Protein AF-A0A957GBX5-F1 (afdb_monomer_lite)

pLDDT: mean 70.68, std 17.53, range [28.88, 89.5]

Radius of gyration: 17.09 Å; chains: 1; bounding box: 40×32×58 Å

Sequence (105 aa):
AESYNGTAAAAPLLVVEYSLAGSGTYVNLQYDTPYELRVALNQAPISGYSAAPPDNDASSNGDLRDTDGQPAAGYVSASLVTGGPGANNHTYDFGFVPRVSLGDQ

Structure (mmCIF, N/CA/C/O backbone):
data_AF-A0A957GBX5-F1
#
_entry.id   AF-A0A957GBX5-F1
#
loop_
_atom_site.group_PDB
_atom_site.id
_atom_site.type_symbol
_atom_site.label_atom_id
_atom_site.label_alt_id
_atom_site.label_comp_id
_atom_site.label_asym_id
_atom_site.label_entity_id
_atom_site.label_seq_id
_atom_site.pdbx_PDB_ins_code
_atom_site.Cartn_x
_atom_site.Cartn_y
_atom_site.Cartn_z
_atom_site.occupancy
_atom_site.B_iso_or_equiv
_atom_site.auth_seq_id
_atom_site.auth_comp_id
_atom_site.auth_asym_id
_atom_site.auth_atom_id
_atom_site.pdbx_PDB_model_num
ATOM 1 N N . ALA A 1 1 ? -15.560 -14.102 34.432 1.00 36.12 1 ALA A N 1
ATOM 2 C CA . ALA A 1 1 ? -14.424 -14.204 33.502 1.00 36.12 1 ALA A CA 1
ATOM 3 C C . ALA A 1 1 ? -14.844 -15.171 32.415 1.00 36.12 1 ALA A C 1
ATOM 5 O O . ALA A 1 1 ? -14.813 -16.371 32.641 1.00 36.12 1 ALA A O 1
ATOM 6 N N . GLU A 1 2 ? -15.362 -14.657 31.306 1.00 28.88 2 GLU A N 1
ATOM 7 C CA . GLU A 1 2 ? -15.661 -15.492 30.145 1.00 28.88 2 GLU A CA 1
ATOM 8 C C . GLU A 1 2 ? -14.477 -15.369 29.195 1.00 28.88 2 GLU A C 1
ATOM 10 O O . GLU A 1 2 ? -14.190 -14.305 28.654 1.00 28.88 2 GLU A O 1
ATOM 15 N N . SER A 1 3 ? -13.716 -16.451 29.094 1.00 38.81 3 SER A N 1
ATOM 16 C CA . SER A 1 3 ? -12.615 -16.596 28.152 1.00 38.81 3 SER A CA 1
ATOM 17 C C . SER A 1 3 ? -13.183 -16.922 26.773 1.00 38.81 3 SER A C 1
ATOM 19 O O . SER A 1 3 ? -13.759 -17.995 26.583 1.00 38.81 3 SER A O 1
ATOM 21 N N . TYR A 1 4 ? -13.012 -16.006 25.818 1.00 28.98 4 TYR A N 1
ATOM 22 C CA . TYR A 1 4 ? -13.310 -16.234 24.407 1.00 28.98 4 TYR A CA 1
ATOM 23 C C . TYR A 1 4 ? -12.303 -17.234 23.825 1.00 28.98 4 TYR A C 1
ATOM 25 O O . TYR A 1 4 ? -11.110 -16.951 23.730 1.00 28.98 4 TYR A O 1
ATOM 33 N N . ASN A 1 5 ? -12.797 -18.417 23.464 1.00 38.44 5 ASN A N 1
ATOM 34 C CA . ASN A 1 5 ? -12.056 -19.460 22.766 1.00 38.44 5 ASN A CA 1
ATOM 35 C C . ASN A 1 5 ? -12.632 -19.572 21.349 1.00 38.44 5 ASN A C 1
ATOM 37 O O . ASN A 1 5 ? -13.574 -20.324 21.111 1.00 38.44 5 ASN A O 1
ATOM 41 N N . GLY A 1 6 ? -12.117 -18.760 20.428 1.00 31.03 6 GLY A N 1
ATOM 42 C CA . GLY A 1 6 ? -12.525 -18.760 19.029 1.00 31.03 6 GLY A CA 1
ATOM 43 C C . GLY A 1 6 ? -11.307 -18.542 18.151 1.00 31.03 6 GLY A C 1
ATOM 44 O O . GLY A 1 6 ? -10.720 -17.464 18.165 1.00 31.03 6 GLY A O 1
ATOM 45 N N . THR A 1 7 ? -10.918 -19.590 17.427 1.00 32.75 7 THR A N 1
ATOM 46 C CA . THR A 1 7 ? -9.976 -19.574 16.299 1.00 32.75 7 THR A CA 1
ATOM 47 C C . THR A 1 7 ? -10.070 -18.262 15.531 1.00 32.75 7 THR A C 1
ATOM 49 O O . THR A 1 7 ? -11.175 -17.904 15.124 1.00 32.75 7 THR A O 1
ATOM 52 N N . ALA A 1 8 ? -8.941 -17.562 15.358 1.00 35.75 8 ALA A N 1
ATOM 53 C CA . ALA A 1 8 ? -8.859 -16.306 14.620 1.00 35.75 8 ALA A CA 1
ATOM 54 C C . ALA A 1 8 ? -9.639 -16.439 13.308 1.00 35.75 8 ALA A C 1
ATOM 56 O O . ALA A 1 8 ? -9.221 -17.157 12.398 1.00 35.75 8 ALA A O 1
ATOM 57 N N . ALA A 1 9 ? -10.818 -15.814 13.256 1.00 37.62 9 ALA A N 1
ATOM 58 C CA . ALA A 1 9 ? -11.568 -15.702 12.025 1.00 37.62 9 ALA A CA 1
ATOM 59 C C . ALA A 1 9 ? -10.621 -15.034 11.031 1.00 37.62 9 ALA A C 1
ATOM 61 O O . ALA A 1 9 ? -10.040 -13.995 11.353 1.00 37.62 9 ALA A O 1
ATOM 62 N N . ALA A 1 10 ? -10.400 -15.672 9.879 1.00 45.94 10 ALA A N 1
ATOM 63 C CA . ALA A 1 10 ? -9.668 -15.043 8.792 1.00 45.94 10 ALA A CA 1
ATOM 64 C C . ALA A 1 10 ? -10.254 -13.639 8.620 1.00 45.94 10 ALA A C 1
ATOM 66 O O . ALA A 1 10 ? -11.478 -13.512 8.501 1.00 45.94 10 ALA A O 1
ATOM 67 N N . ALA A 1 11 ? -9.403 -12.612 8.729 1.00 46.62 11 ALA A N 1
ATOM 68 C CA . ALA A 1 11 ? -9.836 -11.226 8.624 1.00 46.62 11 ALA A CA 1
ATOM 69 C C . ALA A 1 11 ? -10.752 -11.104 7.397 1.00 46.62 11 ALA A C 1
ATOM 71 O O . ALA A 1 11 ? -10.413 -11.684 6.357 1.00 46.62 11 ALA A O 1
ATOM 72 N N . PRO A 1 12 ? -11.929 -10.462 7.514 1.00 43.91 12 PRO A N 1
ATOM 73 C CA . PRO A 1 12 ? -12.860 -10.368 6.404 1.00 43.91 12 PRO A CA 1
ATOM 74 C C . PRO A 1 12 ? -12.120 -9.781 5.203 1.00 43.91 12 PRO A C 1
ATOM 76 O O . PRO A 1 12 ? -11.670 -8.636 5.210 1.00 43.91 12 PRO A O 1
ATOM 79 N N . LEU A 1 13 ? -11.937 -10.617 4.185 1.00 44.03 13 LEU A N 1
ATOM 80 C CA . LEU A 1 13 ? -11.192 -10.250 3.001 1.00 44.03 13 LEU A CA 1
ATOM 81 C C . LEU A 1 13 ? -12.098 -9.387 2.132 1.00 44.03 13 LEU A C 1
ATOM 83 O O . LEU A 1 13 ? -12.957 -9.899 1.414 1.00 44.03 13 LEU A O 1
ATOM 87 N N . LEU A 1 14 ? -11.892 -8.079 2.185 1.00 44.50 14 LEU A N 1
ATOM 88 C CA . LEU A 1 14 ? -12.434 -7.196 1.174 1.00 44.50 14 LEU A CA 1
ATOM 89 C C . LEU A 1 14 ? -11.416 -7.063 0.042 1.00 44.50 14 LEU A C 1
ATOM 91 O O . LEU A 1 14 ? -10.526 -6.222 0.085 1.00 44.50 14 LEU A O 1
ATOM 95 N N . VAL A 1 15 ? -11.571 -7.863 -1.011 1.00 45.34 15 VAL A N 1
ATOM 96 C CA . VAL A 1 15 ? -10.853 -7.593 -2.260 1.00 45.34 15 VAL A CA 1
ATOM 97 C C . VAL A 1 15 ? -11.519 -6.391 -2.924 1.00 45.34 15 VAL A C 1
ATOM 99 O O . VAL A 1 15 ? -12.521 -6.530 -3.623 1.00 45.34 15 VAL A O 1
ATOM 102 N N . VAL A 1 16 ? -10.992 -5.191 -2.682 1.00 49.19 16 VAL A N 1
ATOM 103 C CA . VAL A 1 16 ? -11.324 -4.035 -3.519 1.00 49.19 16 VAL A CA 1
ATOM 104 C C . VAL A 1 16 ? -10.529 -4.177 -4.810 1.00 49.19 16 VAL A C 1
ATOM 106 O O . VAL A 1 16 ? -9.391 -3.730 -4.902 1.00 49.19 16 VAL A O 1
ATOM 109 N N . GLU A 1 17 ? -11.122 -4.816 -5.815 1.00 47.16 17 GLU A N 1
ATOM 110 C CA . GLU A 1 17 ? -10.594 -4.746 -7.175 1.00 47.16 17 GLU A CA 1
ATOM 111 C C . GLU A 1 17 ? -10.783 -3.316 -7.678 1.00 47.16 17 GLU A C 1
ATOM 113 O O . GLU A 1 17 ? -11.842 -2.936 -8.183 1.00 47.16 17 GLU A O 1
ATOM 118 N N . TYR A 1 18 ? -9.768 -2.477 -7.509 1.00 44.91 18 TYR A N 1
ATOM 119 C CA . TYR A 1 18 ? -9.756 -1.217 -8.223 1.00 44.91 18 TYR A CA 1
ATOM 120 C C . TYR A 1 18 ? -9.475 -1.521 -9.694 1.00 44.91 18 TYR A C 1
ATOM 122 O O . TYR A 1 18 ? -8.432 -2.058 -10.063 1.00 44.91 18 TYR A O 1
ATOM 130 N N . SER A 1 19 ? -10.418 -1.168 -10.562 1.00 44.97 19 SER A N 1
ATOM 131 C CA . SER A 1 19 ? -10.062 -0.862 -11.941 1.00 44.97 19 SER A CA 1
ATOM 132 C C . SER A 1 19 ? -9.630 0.601 -11.950 1.00 44.97 19 SER A C 1
ATOM 134 O O . SER A 1 19 ? -10.354 1.462 -11.446 1.00 44.97 19 SER A O 1
ATOM 136 N N . LEU A 1 20 ? -8.468 0.905 -12.527 1.00 48.50 20 LEU A N 1
ATOM 137 C CA . LEU A 1 20 ? -7.944 2.277 -12.630 1.00 48.50 20 LEU A CA 1
ATOM 138 C C . LEU A 1 20 ? -8.838 3.226 -13.454 1.00 48.50 20 LEU A C 1
ATOM 140 O O . LEU A 1 20 ? -8.535 4.408 -13.588 1.00 48.50 20 LEU A O 1
ATOM 144 N N . ALA A 1 21 ? -9.977 2.748 -13.958 1.00 43.62 21 ALA A N 1
ATOM 145 C CA . ALA A 1 21 ? -11.017 3.556 -14.569 1.00 43.62 21 ALA A CA 1
ATOM 146 C C . ALA A 1 21 ? -11.874 4.297 -13.525 1.00 43.62 21 ALA A C 1
ATOM 148 O O . ALA A 1 21 ? -13.092 4.208 -13.589 1.00 43.62 21 ALA A O 1
ATOM 149 N N . GLY A 1 22 ? -11.260 4.997 -12.560 1.00 43.81 22 GLY A N 1
ATOM 150 C CA . GLY A 1 22 ? -11.863 6.078 -11.754 1.00 43.81 22 GLY A CA 1
ATOM 151 C C . GLY A 1 22 ? -13.259 5.860 -11.145 1.00 43.81 22 GLY A C 1
ATOM 152 O O . GLY A 1 22 ? -13.917 6.832 -10.780 1.00 43.81 22 GLY A O 1
ATOM 153 N N . SER A 1 23 ? -13.752 4.626 -11.062 1.00 45.69 23 SER A N 1
ATOM 154 C CA . SER A 1 23 ? -15.117 4.332 -10.651 1.00 45.69 23 SER A CA 1
ATOM 155 C C . SER A 1 23 ? -15.090 4.111 -9.151 1.00 45.69 23 SER A C 1
ATOM 157 O O . SER A 1 23 ? -14.575 3.101 -8.674 1.00 45.69 23 SER A O 1
ATOM 159 N N . GLY A 1 24 ? -15.566 5.109 -8.407 1.00 51.62 24 GLY A N 1
ATOM 160 C CA . GLY A 1 24 ? -15.711 5.039 -6.959 1.00 51.62 24 GLY A CA 1
ATOM 161 C C . GLY A 1 24 ? -16.710 3.953 -6.580 1.00 51.62 24 GLY A C 1
ATOM 162 O O . GLY A 1 24 ? -17.902 4.216 -6.435 1.00 51.62 24 GLY A O 1
ATOM 163 N N . THR A 1 25 ? -16.230 2.722 -6.438 1.00 57.09 25 THR A N 1
ATOM 164 C CA . THR A 1 25 ? -16.997 1.631 -5.845 1.00 57.09 25 THR A CA 1
ATOM 165 C C . THR A 1 25 ? -17.169 1.942 -4.364 1.00 57.09 25 THR A C 1
ATOM 167 O O . THR A 1 25 ? -16.226 1.840 -3.582 1.00 57.09 25 THR A O 1
ATOM 170 N N . TYR A 1 26 ? -18.376 2.338 -3.963 1.00 58.31 26 TYR A N 1
ATOM 171 C CA . TYR A 1 26 ? -18.716 2.467 -2.551 1.00 58.31 26 TYR A CA 1
ATOM 172 C C . TYR A 1 26 ? -18.910 1.074 -1.960 1.00 58.31 26 TYR A C 1
ATOM 174 O O . TYR A 1 26 ? -19.897 0.394 -2.245 1.00 58.31 26 TYR A O 1
ATOM 182 N N . VAL A 1 27 ? -17.963 0.649 -1.132 1.00 68.50 27 VAL A N 1
ATOM 183 C CA . VAL A 1 27 ? -18.107 -0.550 -0.310 1.00 68.50 27 VAL A CA 1
ATOM 184 C C . VAL A 1 27 ? -18.654 -0.141 1.055 1.00 68.50 27 VAL A C 1
ATOM 186 O O . VAL A 1 27 ? -18.155 0.798 1.671 1.00 68.50 27 VAL A O 1
ATOM 189 N N . ASN A 1 28 ? -19.673 -0.850 1.549 1.00 73.81 28 ASN A N 1
ATOM 190 C CA . ASN A 1 28 ? -20.126 -0.691 2.931 1.00 73.81 28 ASN A CA 1
ATOM 191 C C . ASN A 1 28 ? -19.120 -1.358 3.877 1.00 73.81 28 ASN A C 1
ATOM 193 O O . ASN A 1 28 ? -19.152 -2.573 4.068 1.00 73.81 28 ASN A O 1
ATOM 197 N N . LEU A 1 29 ? -18.224 -0.555 4.447 1.00 79.69 29 LEU A N 1
ATOM 198 C CA . LEU A 1 29 ? -17.269 -0.989 5.461 1.00 79.69 29 LEU A CA 1
ATOM 199 C C . LEU A 1 29 ? -17.907 -0.941 6.854 1.00 79.69 29 LEU A C 1
ATOM 201 O O . LEU A 1 29 ? -18.602 0.017 7.191 1.00 79.69 29 LEU A O 1
ATOM 205 N N . GLN A 1 30 ? -17.653 -1.961 7.673 1.00 85.94 30 GLN A N 1
ATOM 206 C CA . GLN A 1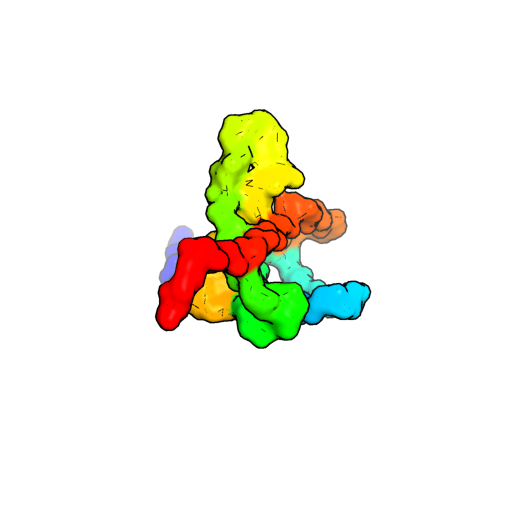 30 ? -17.986 -1.929 9.096 1.00 85.94 30 GLN A CA 1
ATOM 207 C C . GLN A 1 30 ? -16.965 -1.069 9.847 1.00 85.94 30 GLN A C 1
ATOM 209 O O . GLN A 1 30 ? -15.802 -1.008 9.451 1.00 85.94 30 GLN A O 1
ATOM 214 N N . TYR A 1 31 ? -17.397 -0.397 10.914 1.00 88.25 31 TYR A N 1
ATOM 215 C CA . TYR A 1 31 ? -16.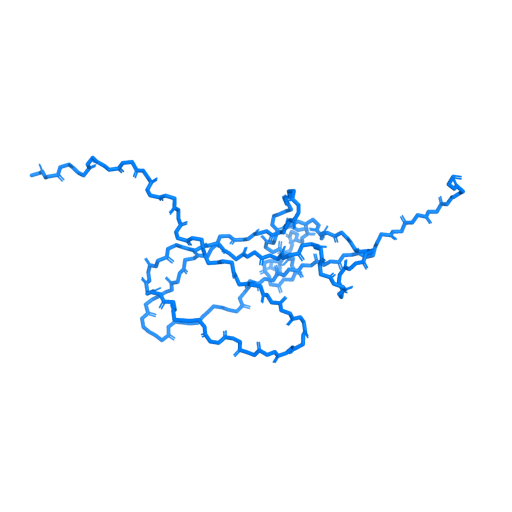515 0.393 11.781 1.00 88.25 31 TYR A CA 1
ATOM 216 C C . TYR A 1 31 ? -15.627 -0.503 12.645 1.00 88.25 31 TYR A C 1
ATOM 218 O O . TYR A 1 31 ? -16.005 -1.639 12.936 1.00 88.25 31 TYR A O 1
ATOM 226 N N . ASP A 1 32 ? -14.467 0.018 13.052 1.00 86.00 32 ASP A N 1
ATOM 227 C CA . ASP A 1 32 ? -13.529 -0.633 13.979 1.00 86.00 32 ASP A CA 1
ATOM 228 C C . ASP A 1 32 ? -13.200 -2.089 13.589 1.00 86.00 32 ASP A C 1
ATOM 230 O O . ASP A 1 32 ? -13.051 -2.974 14.433 1.00 86.00 32 ASP A O 1
ATOM 234 N N . THR A 1 33 ? -13.135 -2.353 12.279 1.00 83.06 33 THR A N 1
ATOM 235 C CA . THR A 1 33 ? -13.040 -3.699 11.705 1.00 83.06 33 THR A CA 1
ATOM 236 C C . THR A 1 33 ? -11.755 -3.837 10.883 1.00 83.06 33 THR A C 1
ATOM 238 O O . THR A 1 33 ? -11.465 -2.970 10.052 1.00 83.06 33 THR A O 1
ATOM 241 N N . PRO A 1 34 ? -10.971 -4.915 11.083 1.00 86.31 34 PRO A N 1
ATOM 242 C CA . PRO A 1 34 ? -9.792 -5.182 10.272 1.00 86.31 34 PRO A CA 1
ATOM 243 C C . PRO A 1 34 ? -10.181 -5.689 8.878 1.00 86.31 34 PRO A C 1
ATOM 245 O O . PRO A 1 34 ? -10.997 -6.599 8.741 1.00 86.31 34 PRO A O 1
ATOM 248 N N . TYR A 1 35 ? -9.534 -5.140 7.860 1.00 82.88 35 TYR A N 1
ATOM 249 C CA . TYR A 1 35 ? -9.636 -5.504 6.453 1.00 82.88 35 TYR A CA 1
ATOM 250 C C . TYR A 1 35 ? -8.239 -5.637 5.839 1.00 82.88 35 TYR A C 1
ATOM 252 O O . TYR A 1 35 ? -7.238 -5.183 6.394 1.00 82.88 35 TYR A O 1
ATOM 260 N N . GLU A 1 36 ? -8.182 -6.219 4.645 1.00 84.94 36 GLU A N 1
ATOM 261 C CA . GLU A 1 36 ? -6.991 -6.207 3.800 1.00 84.94 36 GLU A CA 1
ATOM 262 C C . GLU A 1 36 ? -7.339 -5.563 2.460 1.00 84.94 36 GLU A C 1
ATOM 264 O O . GLU A 1 36 ? -8.247 -6.021 1.772 1.00 84.94 36 GLU A O 1
ATOM 269 N N . LEU A 1 37 ? -6.610 -4.514 2.087 1.00 83.44 37 LEU A N 1
ATOM 270 C CA . LEU A 1 37 ? -6.684 -3.912 0.760 1.00 83.44 37 LEU A CA 1
ATOM 271 C C . LEU A 1 37 ? -5.819 -4.732 -0.194 1.00 83.44 37 LEU A C 1
ATOM 273 O O . LEU A 1 37 ? -4.690 -5.072 0.156 1.00 83.44 37 LEU A O 1
ATOM 277 N N . ARG A 1 38 ? -6.321 -5.052 -1.393 1.00 85.56 38 ARG A N 1
ATOM 278 C CA . ARG A 1 38 ? -5.577 -5.842 -2.385 1.00 85.56 38 ARG A CA 1
ATOM 279 C C . ARG A 1 38 ? -5.601 -5.226 -3.773 1.00 85.56 38 ARG A C 1
ATOM 281 O O . ARG A 1 38 ? -6.655 -4.906 -4.308 1.00 85.56 38 ARG A O 1
ATOM 288 N N . VAL A 1 39 ? -4.428 -5.194 -4.385 1.00 81.75 39 VAL A N 1
ATOM 289 C CA . VAL A 1 39 ? -4.203 -4.864 -5.787 1.00 81.75 39 VAL A CA 1
ATOM 290 C C . VAL A 1 39 ? -4.065 -6.135 -6.622 1.00 81.75 39 VAL A C 1
ATOM 292 O O . VAL A 1 39 ? -3.065 -6.834 -6.502 1.00 81.75 39 VAL A O 1
ATOM 295 N N . ALA A 1 40 ? -4.977 -6.368 -7.561 1.00 84.69 40 ALA A N 1
ATOM 296 C CA . ALA A 1 40 ? -4.787 -7.264 -8.709 1.00 84.69 40 ALA A CA 1
ATOM 297 C C . ALA A 1 40 ? -3.487 -7.010 -9.506 1.00 84.69 40 ALA A C 1
ATOM 299 O O . ALA A 1 40 ? -3.467 -5.996 -10.194 1.00 84.69 40 ALA A O 1
ATOM 300 N N . LEU A 1 41 ? -2.445 -7.864 -9.516 1.00 83.00 41 LEU A N 1
ATOM 301 C CA . LEU A 1 41 ? -1.260 -7.643 -10.387 1.00 83.00 41 LEU A CA 1
ATOM 302 C C . LEU A 1 41 ? -1.492 -7.995 -11.868 1.00 83.00 41 LEU A C 1
ATOM 304 O O . LEU A 1 41 ? -0.691 -7.636 -12.727 1.00 83.00 41 LEU A O 1
ATOM 308 N N . ASN A 1 42 ? -2.580 -8.697 -12.182 1.00 82.38 42 ASN A N 1
ATOM 309 C CA . ASN A 1 42 ? -2.932 -9.151 -13.530 1.00 82.38 42 ASN A CA 1
ATOM 310 C C . ASN A 1 42 ? -3.859 -8.183 -14.292 1.00 82.38 42 ASN A C 1
ATOM 312 O O . ASN A 1 42 ? -4.469 -8.572 -15.288 1.00 82.38 42 ASN A O 1
ATOM 316 N N . GLN A 1 43 ? -3.983 -6.934 -13.842 1.00 80.88 43 GLN A N 1
ATOM 317 C CA . GLN A 1 43 ? -4.794 -5.923 -14.516 1.00 80.88 43 GLN A CA 1
ATOM 318 C C . GLN A 1 43 ? -4.006 -5.217 -15.629 1.00 80.88 43 GLN A C 1
ATOM 320 O O . GLN A 1 43 ? -2.821 -4.912 -15.484 1.00 80.88 43 GLN A O 1
ATOM 325 N N . ALA A 1 44 ? -4.683 -4.913 -16.740 1.00 80.38 44 ALA A N 1
ATOM 326 C CA . ALA A 1 44 ? -4.057 -4.305 -17.915 1.00 80.38 44 ALA A CA 1
ATOM 327 C C . ALA A 1 44 ? -3.244 -3.022 -17.622 1.00 80.38 44 ALA A C 1
ATOM 329 O O . ALA A 1 44 ? -2.143 -2.910 -18.158 1.00 80.38 44 ALA A O 1
ATOM 330 N N . PRO A 1 45 ? -3.700 -2.082 -16.767 1.00 81.31 45 PRO A N 1
ATOM 331 C CA . PRO A 1 45 ? -2.977 -0.823 -16.571 1.00 81.31 45 PRO A CA 1
ATOM 332 C C . PRO A 1 45 ? -1.622 -0.935 -15.853 1.00 8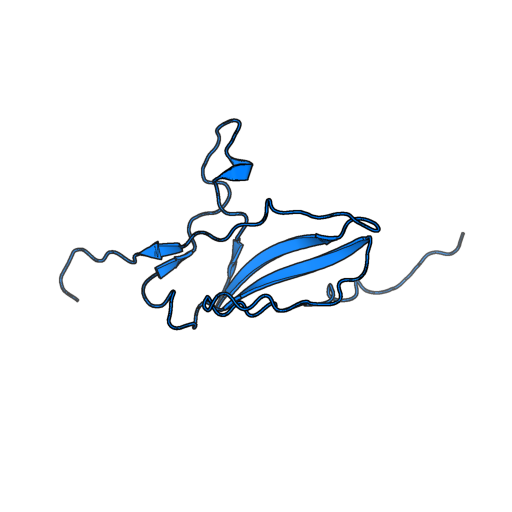1.31 45 PRO A C 1
ATOM 334 O O . PRO A 1 45 ? -0.807 -0.030 -15.985 1.00 81.31 45 PRO A O 1
ATOM 337 N N . ILE A 1 46 ? -1.381 -2.007 -15.088 1.00 82.75 46 ILE A N 1
ATOM 338 C CA . ILE A 1 46 ? -0.096 -2.236 -14.394 1.00 82.75 46 ILE A CA 1
ATOM 339 C C . ILE A 1 46 ? 0.678 -3.418 -14.991 1.00 82.75 46 ILE A C 1
ATOM 341 O O . ILE A 1 46 ? 1.689 -3.866 -14.447 1.00 82.75 46 ILE A O 1
ATOM 345 N N . SER A 1 47 ? 0.229 -3.911 -16.147 1.00 82.88 47 SER A N 1
ATOM 346 C CA . SER A 1 47 ? 0.983 -4.876 -16.937 1.00 82.88 47 SER A CA 1
ATOM 347 C C . SER A 1 47 ? 2.345 -4.289 -17.317 1.00 82.88 47 SER A C 1
ATOM 349 O O . SER A 1 47 ? 2.434 -3.163 -17.801 1.00 82.88 47 SER A O 1
ATOM 351 N N . GLY A 1 48 ? 3.420 -5.049 -17.096 1.00 82.25 48 GLY A N 1
ATOM 352 C CA . GLY A 1 48 ? 4.793 -4.584 -17.325 1.00 82.25 48 GLY A CA 1
ATOM 353 C C . GLY A 1 48 ? 5.412 -3.806 -16.159 1.00 82.25 48 GLY A C 1
ATOM 354 O O . GLY A 1 48 ? 6.559 -3.378 -16.266 1.00 82.25 48 GLY A O 1
ATOM 355 N N . TYR A 1 49 ? 4.708 -3.676 -15.034 1.00 85.19 49 TYR A N 1
ATOM 356 C CA . TYR A 1 49 ? 5.228 -3.077 -13.808 1.00 85.19 49 TYR A CA 1
ATOM 357 C C . TYR A 1 49 ? 5.486 -4.144 -12.733 1.00 85.19 49 TYR A C 1
ATOM 359 O O . TYR A 1 49 ? 5.043 -5.297 -12.820 1.00 85.19 49 TYR A O 1
ATOM 367 N N . SER A 1 50 ? 6.256 -3.767 -11.722 1.00 86.50 50 SER A N 1
ATOM 368 C CA . SER A 1 50 ? 6.411 -4.496 -10.464 1.00 86.50 50 SER A CA 1
ATOM 369 C C . SER A 1 50 ? 6.016 -3.578 -9.313 1.00 86.50 50 SER A C 1
ATOM 371 O O . SER A 1 50 ? 6.124 -2.359 -9.439 1.00 86.50 50 SER A O 1
ATOM 373 N N . ALA A 1 51 ? 5.561 -4.155 -8.202 1.00 86.12 51 ALA A N 1
ATOM 374 C CA . ALA A 1 51 ? 5.334 -3.397 -6.976 1.00 86.12 51 ALA A CA 1
ATOM 375 C C . ALA A 1 51 ? 6.630 -2.691 -6.547 1.00 86.12 51 ALA A C 1
ATOM 377 O O . ALA A 1 51 ? 7.712 -3.284 -6.633 1.00 86.12 51 ALA A O 1
ATOM 378 N N . ALA A 1 52 ? 6.524 -1.431 -6.131 1.00 82.62 52 ALA A N 1
ATOM 379 C CA . ALA A 1 52 ? 7.636 -0.728 -5.507 1.00 82.62 52 ALA A CA 1
ATOM 380 C C . ALA A 1 52 ? 7.950 -1.363 -4.136 1.00 82.62 52 ALA A C 1
ATOM 382 O O . ALA A 1 52 ? 7.052 -1.937 -3.518 1.00 82.62 52 ALA A O 1
ATOM 383 N N . PRO A 1 53 ? 9.205 -1.306 -3.658 1.00 79.00 53 PRO A N 1
ATOM 384 C CA . PRO A 1 53 ? 9.523 -1.741 -2.304 1.00 79.00 53 PRO A CA 1
ATOM 385 C C . PRO A 1 53 ? 8.738 -0.910 -1.273 1.00 79.00 53 PRO A C 1
ATOM 387 O O . PRO A 1 53 ? 8.725 0.318 -1.412 1.00 79.00 53 PRO A O 1
ATOM 390 N N . PRO A 1 54 ? 8.110 -1.546 -0.270 1.00 78.06 54 PRO A N 1
ATOM 391 C CA . PRO A 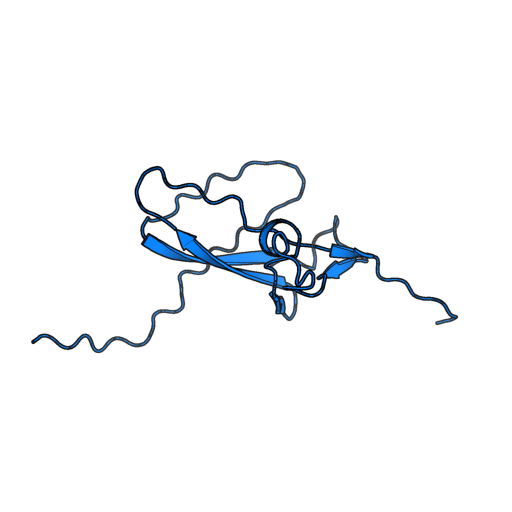1 54 ? 7.438 -0.833 0.811 1.00 78.06 54 PRO A CA 1
ATOM 392 C C . PRO A 1 54 ? 8.438 -0.119 1.727 1.00 78.06 54 PRO A C 1
ATOM 394 O O . PRO A 1 54 ? 9.613 -0.497 1.761 1.00 78.06 54 PRO A O 1
ATOM 397 N N . ASP A 1 55 ? 7.967 0.903 2.447 1.00 71.69 55 ASP A N 1
ATOM 398 C CA . ASP A 1 55 ? 8.718 1.656 3.471 1.00 71.69 55 ASP A CA 1
ATOM 399 C C . ASP A 1 55 ? 10.080 2.206 2.987 1.00 71.69 55 ASP A C 1
ATOM 401 O O . ASP A 1 55 ? 11.082 2.241 3.711 1.00 71.69 55 ASP A O 1
ATOM 405 N N . ASN A 1 56 ? 10.171 2.559 1.700 1.00 71.94 56 ASN A N 1
ATOM 406 C CA . ASN A 1 56 ? 11.444 2.848 1.033 1.00 71.94 56 ASN A CA 1
ATOM 407 C C . ASN A 1 56 ? 11.864 4.334 1.101 1.00 71.94 56 ASN A C 1
ATOM 409 O O . ASN A 1 56 ? 12.771 4.755 0.376 1.00 71.94 56 ASN A O 1
ATOM 413 N N . ASP A 1 57 ? 11.239 5.133 1.970 1.00 68.31 57 ASP A N 1
ATOM 414 C CA . ASP A 1 57 ? 11.653 6.500 2.297 1.00 68.31 57 ASP A CA 1
ATOM 415 C C . ASP A 1 57 ? 11.775 6.673 3.819 1.00 68.31 57 ASP A C 1
ATOM 417 O O . ASP A 1 57 ? 10.827 7.000 4.510 1.00 68.31 57 ASP A O 1
ATOM 421 N N . ALA A 1 58 ? 12.986 6.538 4.361 1.00 72.19 58 ALA A N 1
ATOM 422 C CA . ALA A 1 58 ? 13.229 6.671 5.803 1.00 72.19 58 ALA A CA 1
ATOM 423 C C . ALA A 1 58 ? 13.170 8.123 6.343 1.00 72.19 58 ALA A C 1
ATOM 425 O O . ALA A 1 58 ? 13.617 8.389 7.464 1.00 72.19 58 ALA A O 1
ATOM 426 N N . SER A 1 59 ? 12.722 9.098 5.547 1.00 75.69 59 SER A N 1
ATOM 427 C CA . SER A 1 59 ? 12.566 10.481 6.006 1.00 75.69 59 SER A CA 1
ATOM 428 C C . SER A 1 59 ? 11.307 10.666 6.862 1.00 75.69 59 SER A C 1
ATOM 430 O O . SER A 1 59 ? 10.425 9.821 6.912 1.00 75.69 59 SER A O 1
ATOM 432 N N . SER A 1 60 ? 11.177 11.817 7.528 1.00 70.81 60 SER A N 1
ATOM 433 C CA . SER A 1 60 ? 10.019 12.113 8.391 1.00 70.81 60 SER A CA 1
ATOM 434 C C . SER A 1 60 ? 8.675 12.203 7.654 1.00 70.81 60 SER A C 1
ATOM 436 O O . SER A 1 60 ? 7.642 12.281 8.305 1.00 70.81 60 SER A O 1
ATOM 438 N N . ASN A 1 61 ? 8.698 12.254 6.318 1.00 68.56 61 ASN A N 1
ATOM 439 C CA . ASN A 1 61 ? 7.514 12.247 5.458 1.00 68.56 61 ASN A CA 1
ATOM 440 C C . ASN A 1 61 ? 7.488 10.985 4.575 1.00 68.56 61 ASN A C 1
ATOM 442 O O . ASN A 1 61 ? 6.917 11.037 3.483 1.00 68.56 61 ASN A O 1
ATOM 446 N N . GLY A 1 62 ? 8.188 9.928 5.000 1.00 63.12 62 GLY A N 1
ATOM 447 C CA . GLY A 1 62 ? 8.240 8.623 4.347 1.00 63.12 62 GLY A CA 1
ATOM 448 C C . GLY A 1 62 ? 6.856 8.043 4.162 1.00 63.12 62 GLY A C 1
ATOM 449 O O . GLY A 1 62 ? 6.391 8.028 3.033 1.00 63.12 62 GLY A O 1
ATOM 450 N N . ASP A 1 63 ? 6.162 7.812 5.280 1.00 64.25 63 ASP A N 1
ATOM 451 C CA . ASP A 1 63 ? 4.809 7.238 5.404 1.00 64.25 63 ASP A CA 1
ATOM 452 C C . ASP A 1 63 ? 3.695 7.931 4.584 1.00 64.25 63 ASP A C 1
ATOM 454 O O . ASP A 1 63 ? 2.550 7.492 4.574 1.00 64.25 63 ASP A O 1
ATOM 458 N N . LEU A 1 64 ? 3.965 9.093 3.976 1.00 64.06 64 LEU A N 1
ATOM 459 C CA . LEU A 1 64 ? 3.022 9.800 3.092 1.00 64.06 64 LEU A CA 1
ATOM 460 C C . LEU A 1 64 ? 3.377 9.657 1.601 1.00 64.06 64 LEU A C 1
ATOM 462 O O . LEU A 1 64 ? 2.727 10.285 0.760 1.00 64.06 64 LEU A O 1
ATOM 466 N N . ARG A 1 65 ? 4.483 8.984 1.277 1.00 67.38 65 ARG A N 1
ATOM 467 C CA . ARG A 1 65 ? 5.112 8.963 -0.052 1.00 67.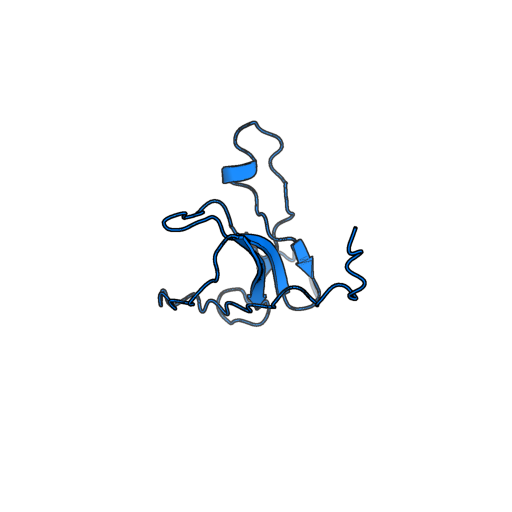38 65 ARG A CA 1
ATOM 468 C C . ARG A 1 65 ? 5.670 7.599 -0.443 1.00 67.38 65 ARG A C 1
ATOM 470 O O . ARG A 1 65 ? 5.829 7.361 -1.644 1.00 67.38 65 ARG A O 1
ATOM 477 N N . ASP A 1 66 ? 6.083 6.782 0.519 1.00 68.12 66 ASP A N 1
ATOM 478 C CA . ASP A 1 66 ? 6.399 5.381 0.280 1.00 68.12 66 ASP A CA 1
ATOM 479 C C . ASP A 1 66 ? 5.122 4.554 0.189 1.00 68.12 66 ASP A C 1
ATOM 481 O O . ASP A 1 66 ? 4.046 5.044 0.477 1.00 68.12 66 ASP A O 1
ATOM 485 N N . THR A 1 67 ? 5.235 3.334 -0.336 1.00 77.50 67 THR A N 1
ATOM 486 C CA . THR A 1 67 ? 4.064 2.484 -0.532 1.00 77.50 67 THR A CA 1
ATOM 487 C C . THR A 1 67 ? 3.809 1.611 0.687 1.00 77.50 67 THR A C 1
ATOM 489 O O . THR A 1 67 ? 4.703 0.882 1.114 1.00 77.50 67 THR A O 1
ATOM 492 N N . ASP A 1 68 ? 2.561 1.567 1.146 1.00 78.38 68 ASP A N 1
ATOM 493 C CA . ASP A 1 68 ? 2.113 0.613 2.178 1.00 78.38 68 ASP A CA 1
ATOM 494 C C . ASP A 1 68 ? 2.049 -0.844 1.670 1.00 78.38 68 ASP A C 1
ATOM 496 O O . ASP A 1 68 ? 1.880 -1.809 2.427 1.00 78.38 68 ASP A O 1
ATOM 500 N N . GLY A 1 69 ? 2.108 -1.018 0.348 1.00 84.44 69 GLY A N 1
ATOM 501 C CA . GLY A 1 69 ? 1.835 -2.269 -0.333 1.00 84.44 69 GLY A CA 1
ATOM 502 C C . GLY A 1 69 ? 2.930 -3.322 -0.164 1.00 84.44 69 GLY A C 1
ATOM 503 O O . GLY A 1 69 ? 4.002 -3.230 -0.757 1.00 84.44 69 GLY A O 1
ATOM 504 N N . GLN A 1 70 ? 2.605 -4.412 0.525 1.00 88.69 70 GLN A N 1
ATOM 505 C CA . GLN A 1 70 ? 3.449 -5.599 0.636 1.00 88.69 70 GLN A CA 1
ATOM 506 C C . GLN A 1 70 ? 3.233 -6.527 -0.577 1.00 88.69 70 GLN A C 1
ATOM 508 O O . GLN A 1 70 ? 2.108 -6.991 -0.808 1.00 88.69 70 GLN A O 1
ATOM 513 N N . PRO A 1 71 ? 4.267 -6.817 -1.392 1.00 87.00 71 PRO A N 1
ATOM 514 C CA . PRO A 1 71 ? 4.118 -7.673 -2.567 1.00 87.00 71 PRO A CA 1
ATOM 515 C C . PRO A 1 71 ? 3.867 -9.139 -2.186 1.00 87.00 71 PRO A C 1
ATOM 517 O O . PRO A 1 71 ? 4.593 -9.718 -1.381 1.00 87.00 71 PRO A O 1
ATOM 520 N N . ALA A 1 72 ? 2.897 -9.777 -2.840 1.00 85.44 72 ALA A N 1
ATOM 521 C CA . ALA A 1 72 ? 2.604 -11.202 -2.724 1.00 85.44 72 ALA A CA 1
ATOM 522 C C . ALA A 1 72 ? 2.438 -11.850 -4.111 1.00 85.44 72 ALA A C 1
ATOM 524 O O . ALA A 1 72 ? 2.475 -11.195 -5.158 1.00 85.44 72 ALA A O 1
ATOM 525 N N . ALA A 1 73 ? 2.259 -13.172 -4.148 1.00 83.12 73 ALA A N 1
ATOM 526 C CA . ALA A 1 73 ? 2.022 -13.878 -5.403 1.00 83.12 73 ALA A CA 1
ATOM 527 C C . ALA A 1 73 ? 0.675 -13.453 -6.020 1.00 83.12 73 ALA A C 1
ATOM 529 O O . ALA A 1 73 ? -0.390 -13.852 -5.558 1.00 83.12 73 ALA A O 1
ATOM 530 N N . GLY A 1 74 ? 0.734 -12.655 -7.089 1.00 84.25 74 GLY A N 1
ATOM 531 C CA . GLY A 1 74 ? -0.434 -12.243 -7.877 1.00 84.25 74 GLY A CA 1
ATOM 532 C C . GLY A 1 74 ? -1.159 -10.988 -7.382 1.00 84.25 74 GLY A C 1
ATOM 533 O O . GLY A 1 74 ? -2.052 -10.511 -8.080 1.00 84.25 74 GLY A O 1
ATOM 534 N N . TYR A 1 75 ? -0.766 -10.420 -6.241 1.00 84.50 75 TYR A N 1
ATOM 535 C CA . TYR A 1 75 ? -1.324 -9.169 -5.729 1.00 84.50 75 TYR A CA 1
ATOM 536 C C . TYR A 1 75 ? -0.328 -8.400 -4.852 1.00 84.50 75 TYR A C 1
ATOM 538 O O . TYR A 1 75 ? 0.711 -8.927 -4.465 1.00 84.50 75 TYR A O 1
ATOM 546 N N . VAL A 1 76 ? -0.657 -7.152 -4.532 1.00 86.31 76 VAL A N 1
ATOM 547 C CA . VAL A 1 76 ? -0.001 -6.351 -3.482 1.00 86.31 76 VAL A CA 1
ATOM 548 C C . VAL A 1 76 ? -1.048 -6.052 -2.420 1.00 86.31 76 VAL A C 1
ATOM 550 O O . VAL A 1 76 ? -2.195 -5.792 -2.792 1.00 86.31 76 VAL A O 1
ATOM 553 N N . SER A 1 77 ? -0.713 -6.121 -1.132 1.00 88.38 77 SER A N 1
ATOM 554 C CA . SER A 1 77 ? -1.698 -5.889 -0.073 1.00 88.38 77 SER A CA 1
ATOM 555 C C . SER A 1 77 ? -1.217 -5.015 1.075 1.00 88.38 77 SER A C 1
ATOM 557 O O . SER A 1 77 ? -0.025 -4.904 1.330 1.00 88.38 77 SER A O 1
ATOM 559 N N . ALA A 1 78 ? -2.174 -4.389 1.759 1.00 85.31 78 ALA A N 1
ATOM 560 C CA . ALA A 1 78 ? -1.952 -3.607 2.969 1.00 85.31 78 ALA A CA 1
ATOM 561 C C . ALA A 1 78 ? -3.054 -3.914 3.990 1.00 85.31 78 ALA A C 1
ATOM 563 O O . ALA A 1 78 ? -4.220 -4.112 3.628 1.00 85.31 78 ALA A O 1
ATOM 564 N N . SER A 1 79 ? -2.691 -3.963 5.272 1.00 86.50 79 SER A N 1
ATOM 565 C CA . SER A 1 79 ? -3.661 -4.145 6.357 1.00 86.50 79 SER A CA 1
ATOM 566 C C . SER A 1 79 ? -4.310 -2.810 6.713 1.00 86.50 79 SER A C 1
ATOM 568 O O . SER A 1 79 ? -3.622 -1.822 6.953 1.00 86.50 79 SER A O 1
ATOM 570 N N . LEU A 1 80 ? -5.638 -2.793 6.793 1.00 84.75 80 LEU A N 1
ATOM 571 C CA . LEU A 1 80 ? -6.444 -1.631 7.157 1.00 84.75 80 LEU A CA 1
ATOM 572 C C . LEU A 1 80 ? -7.269 -1.965 8.398 1.00 84.75 80 LEU A C 1
ATOM 574 O O . LEU A 1 80 ? -7.856 -3.038 8.482 1.00 84.75 80 LEU A O 1
ATOM 578 N N . VAL A 1 81 ? -7.391 -1.025 9.330 1.00 86.62 81 VAL A N 1
ATOM 579 C CA . VAL A 1 81 ? -8.449 -1.054 10.347 1.00 86.62 81 VAL A CA 1
ATOM 580 C C . VAL A 1 81 ? -9.300 0.186 10.142 1.00 86.62 81 VAL A C 1
ATOM 582 O O . VAL A 1 81 ? -8.786 1.305 10.153 1.00 86.62 81 VAL A O 1
ATOM 585 N N . THR A 1 82 ? -10.593 -0.001 9.899 1.00 85.94 82 THR A N 1
ATOM 586 C CA . THR A 1 82 ? -11.521 1.128 9.789 1.00 85.94 82 THR A CA 1
ATOM 587 C C . THR A 1 82 ? -11.659 1.828 11.135 1.00 85.94 82 THR A C 1
ATOM 589 O O . THR A 1 82 ? -11.594 1.192 12.182 1.00 85.94 82 THR A O 1
ATOM 592 N N . GLY A 1 83 ? -11.855 3.145 11.117 1.00 84.69 83 GLY A N 1
ATOM 593 C CA . GLY A 1 83 ? -12.186 3.891 12.329 1.00 84.69 83 GLY A CA 1
ATOM 594 C C . GLY A 1 83 ? -13.684 3.863 12.640 1.00 84.69 83 GLY A C 1
ATOM 595 O O . GLY A 1 83 ? -14.480 3.246 11.926 1.00 84.69 83 GLY A O 1
ATOM 596 N N . GLY A 1 84 ? -14.066 4.597 13.683 1.00 89.50 84 GLY A N 1
ATOM 597 C CA . GLY A 1 84 ? -15.462 4.821 14.045 1.00 89.50 84 GLY A CA 1
ATOM 598 C C . GLY A 1 84 ? -16.257 5.646 13.013 1.00 89.50 84 GLY A C 1
ATOM 599 O O . GLY A 1 84 ? -15.729 6.066 11.978 1.00 89.50 84 GLY A O 1
ATOM 600 N N . PRO A 1 85 ? -17.542 5.931 13.293 1.00 84.88 85 PRO A N 1
ATOM 601 C CA . PRO A 1 85 ? -18.408 6.692 12.395 1.00 84.88 85 PRO A CA 1
ATOM 602 C C . PRO A 1 85 ? -17.803 8.028 11.949 1.00 84.88 85 PRO A C 1
ATOM 604 O O . PRO A 1 85 ? -17.413 8.853 12.772 1.00 84.88 85 PRO A O 1
ATOM 607 N N . GLY A 1 86 ? -17.757 8.251 10.633 1.00 82.25 86 GLY A N 1
ATOM 608 C CA . GLY A 1 86 ? -17.214 9.473 10.029 1.00 82.25 86 GLY A CA 1
ATOM 609 C C . GLY A 1 86 ? -15.690 9.501 9.872 1.00 82.25 86 GLY A C 1
ATOM 610 O O . GLY A 1 86 ? -15.178 10.460 9.299 1.00 82.25 86 GLY A O 1
ATOM 611 N N . ALA A 1 87 ? -14.968 8.470 10.325 1.00 82.38 87 ALA A N 1
ATOM 612 C CA . ALA A 1 87 ? -13.537 8.350 10.078 1.00 82.38 87 ALA A CA 1
ATOM 613 C C . ALA A 1 87 ? -13.254 8.065 8.595 1.00 82.38 87 ALA A C 1
ATOM 615 O O . ALA A 1 87 ? -13.868 7.189 7.984 1.00 82.38 87 ALA A O 1
ATOM 616 N N . ASN A 1 88 ? -12.286 8.784 8.031 1.00 79.38 88 ASN A N 1
ATOM 617 C CA . ASN A 1 88 ? -11.692 8.502 6.732 1.00 79.38 88 ASN A CA 1
ATOM 618 C C . ASN A 1 88 ? -10.173 8.375 6.887 1.00 79.38 88 ASN A C 1
ATOM 620 O O . ASN A 1 88 ? -9.562 9.052 7.711 1.00 79.38 88 ASN A O 1
ATOM 624 N N . ASN A 1 89 ? -9.566 7.475 6.118 1.00 78.19 89 ASN A N 1
ATOM 625 C CA . ASN A 1 89 ? -8.118 7.342 6.059 1.00 78.19 89 ASN A CA 1
ATOM 626 C C . ASN A 1 89 ? -7.682 7.317 4.591 1.00 78.19 89 ASN A C 1
ATOM 628 O O . ASN A 1 89 ? -8.148 6.476 3.824 1.00 78.19 89 ASN A O 1
ATOM 632 N N . HIS A 1 90 ? -6.836 8.274 4.209 1.00 75.88 90 HIS A N 1
ATOM 633 C CA . HIS A 1 90 ? -6.322 8.456 2.849 1.00 75.88 90 HIS A CA 1
ATOM 634 C C . HIS A 1 90 ? -4.800 8.262 2.770 1.00 75.88 90 HIS A C 1
ATOM 636 O O . HIS A 1 90 ? -4.183 8.765 1.837 1.00 75.88 9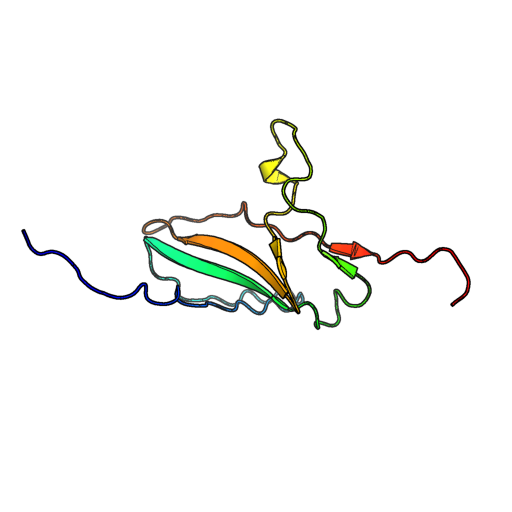0 HIS A O 1
ATOM 642 N N . THR A 1 91 ? -4.186 7.606 3.756 1.00 79.38 91 THR A N 1
ATOM 643 C CA . THR A 1 91 ? -2.735 7.370 3.759 1.00 79.38 91 THR A CA 1
ATOM 644 C C . THR A 1 91 ? -2.339 6.123 2.976 1.00 79.38 91 THR A C 1
ATOM 646 O O . THR A 1 91 ? -1.188 6.017 2.601 1.00 79.38 91 THR A O 1
ATOM 649 N N . TYR A 1 92 ? -3.287 5.224 2.682 1.00 79.00 92 TYR A N 1
ATOM 650 C CA . TYR A 1 92 ? -2.999 3.975 1.977 1.00 79.00 92 TYR A CA 1
ATOM 651 C C . TYR A 1 92 ? -2.699 4.171 0.496 1.00 79.00 92 TYR A C 1
ATOM 653 O O . TYR A 1 92 ? -3.587 4.550 -0.276 1.00 79.00 92 TYR A O 1
ATOM 661 N N . ASP A 1 93 ? -1.486 3.814 0.085 1.00 80.88 93 ASP A N 1
ATOM 662 C CA . ASP A 1 93 ? -1.018 3.941 -1.288 1.00 80.88 93 ASP A CA 1
ATOM 663 C C . ASP A 1 93 ? -0.251 2.708 -1.821 1.00 80.88 93 ASP A C 1
ATOM 665 O O . ASP A 1 93 ? 0.300 1.864 -1.112 1.00 80.88 93 ASP A O 1
ATOM 669 N N . PHE A 1 94 ? -0.278 2.563 -3.150 1.00 83.56 94 PHE A N 1
ATOM 670 C CA . PHE A 1 94 ? 0.282 1.414 -3.865 1.00 83.56 94 PHE A CA 1
ATOM 671 C C . PHE A 1 94 ? 1.153 1.884 -5.031 1.00 83.56 94 PHE A C 1
ATOM 673 O O . PHE A 1 94 ? 0.650 2.358 -6.053 1.00 83.56 94 PHE A O 1
ATOM 680 N N . GLY A 1 95 ? 2.469 1.740 -4.879 1.00 85.00 95 GLY A N 1
ATOM 681 C CA . GLY A 1 95 ? 3.464 2.137 -5.871 1.00 85.00 95 GLY A CA 1
ATOM 682 C C . GLY A 1 95 ? 3.789 1.028 -6.874 1.00 85.00 95 GLY A C 1
ATOM 683 O O . GLY A 1 95 ? 3.993 -0.128 -6.502 1.00 85.00 95 GLY A O 1
ATOM 684 N N . PHE A 1 96 ? 3.915 1.390 -8.155 1.00 86.25 96 PHE A N 1
ATOM 685 C CA . PHE A 1 96 ? 4.328 0.483 -9.232 1.00 86.25 96 PHE A CA 1
ATOM 686 C C . PHE A 1 96 ? 5.444 1.106 -10.066 1.00 86.25 96 PHE A C 1
ATOM 688 O O . PHE A 1 96 ? 5.334 2.245 -10.517 1.00 86.25 96 PHE A O 1
ATOM 695 N N . VAL A 1 97 ? 6.504 0.339 -10.319 1.00 86.31 97 VAL A N 1
ATOM 696 C CA . VAL A 1 97 ? 7.660 0.766 -11.120 1.00 86.31 97 VAL A CA 1
ATOM 697 C C . VAL A 1 97 ? 7.764 -0.049 -12.412 1.00 86.31 97 VAL A C 1
ATOM 699 O O . VAL A 1 97 ? 7.486 -1.253 -12.386 1.00 86.31 97 VAL A O 1
ATOM 702 N N . PRO A 1 98 ? 8.139 0.562 -13.555 1.00 83.94 98 PRO A N 1
ATOM 703 C CA . PRO A 1 98 ? 8.316 -0.171 -14.803 1.00 83.94 98 PRO A CA 1
ATOM 704 C C . PRO A 1 98 ? 9.360 -1.275 -14.649 1.00 83.94 98 PRO A C 1
ATOM 706 O O . PRO A 1 98 ? 10.416 -1.069 -14.047 1.00 83.94 98 PRO A O 1
ATOM 709 N N . ARG A 1 99 ? 9.110 -2.437 -15.249 1.00 81.62 99 ARG A N 1
ATOM 710 C CA . ARG A 1 99 ? 10.149 -3.457 -15.404 1.00 81.62 99 ARG A CA 1
ATOM 711 C C . ARG A 1 99 ? 11.118 -2.983 -16.477 1.00 81.62 99 ARG A C 1
ATOM 713 O O . ARG A 1 99 ? 10.760 -2.903 -17.648 1.00 81.62 99 ARG A O 1
ATOM 720 N N . VAL A 1 100 ? 12.347 -2.678 -16.080 1.00 76.75 100 VAL A N 1
ATOM 721 C CA . VAL A 1 100 ? 13.420 -2.353 -17.021 1.00 76.75 100 VAL A CA 1
ATOM 722 C C . VAL A 1 100 ? 14.282 -3.593 -17.213 1.00 76.75 100 VAL A C 1
ATOM 724 O O . VAL A 1 100 ? 14.770 -4.172 -16.246 1.00 76.75 100 VAL A O 1
ATOM 727 N N . SER A 1 101 ? 14.472 -3.995 -18.467 1.00 72.12 101 SER A N 1
ATOM 728 C CA . SER A 1 101 ? 15.479 -4.977 -18.859 1.00 72.12 101 SER A CA 1
ATOM 729 C C . SER A 1 101 ? 16.460 -4.290 -19.800 1.00 72.12 101 SER A C 1
ATOM 731 O O . SER A 1 101 ? 16.057 -3.711 -20.808 1.00 72.12 101 SER A O 1
ATOM 733 N N . LEU A 1 102 ? 17.740 -4.298 -19.430 1.00 69.94 102 LEU A N 1
ATOM 734 C CA . LEU A 1 102 ? 18.836 -3.833 -20.272 1.00 69.94 102 LEU A CA 1
ATOM 735 C C . LEU A 1 102 ? 19.639 -5.072 -20.692 1.00 69.94 102 LEU A C 1
ATOM 737 O O . LEU A 1 102 ? 20.456 -5.552 -19.910 1.00 69.94 102 LEU A O 1
ATOM 741 N N . GLY A 1 103 ? 19.373 -5.606 -21.886 1.00 70.69 103 GLY A N 1
ATOM 742 C CA . GLY A 1 103 ? 20.084 -6.766 -22.444 1.00 70.69 103 GLY A CA 1
ATOM 743 C C . GLY A 1 103 ? 19.193 -7.697 -23.270 1.00 70.69 103 GLY A C 1
ATOM 744 O O . GLY A 1 103 ? 17.972 -7.681 -23.129 1.00 70.69 103 GLY A O 1
ATOM 745 N N . ASP A 1 104 ? 19.818 -8.462 -24.161 1.00 66.25 104 ASP A N 1
ATOM 746 C CA . ASP A 1 104 ? 19.209 -9.455 -25.044 1.00 66.25 104 ASP A CA 1
ATOM 747 C C . ASP A 1 104 ? 18.657 -10.662 -24.264 1.00 66.25 104 ASP A C 1
ATOM 749 O O . ASP A 1 104 ? 19.293 -11.185 -23.351 1.00 66.25 104 ASP A O 1
ATOM 753 N N . GLN A 1 105 ? 17.420 -11.039 -24.605 1.00 57.91 105 GLN A N 1
ATOM 754 C CA . GLN A 1 105 ? 16.688 -12.193 -24.065 1.00 57.91 105 GLN A CA 1
ATOM 755 C C . GLN A 1 105 ? 17.232 -13.513 -24.612 1.00 57.91 105 GLN A C 1
ATOM 757 O O . GLN A 1 105 ? 17.503 -13.564 -25.834 1.00 57.91 105 GLN A O 1
#

Foldseek 3Di:
DDDDDDDPDDFPEDAPADDVPPDPDDDDDDAQGKYKYKYQCPHPVQPQKDWDDAQPDPDPCSLQPGAQWDDDVRITMHMDGHHPPPDDDDSHDTDIDGDDDDDDD

Secondary structure (DSSP, 8-state):
--------PPP--------TTT------PPTT-EEEEEEETTSGGGTTEEEPPBT---STTGGGTSB--EEETTEEEEEEE--STT---------EEE----S--